Protein AF-A0A173XZW8-F1 (afdb_monomer_lite)

Sequence (93 aa):
MGFMNVPNGDVIAFDMKESEINPSVVYLSHDDGEGHGYILGKDFNTYLEQLLLVGACGNEDWQMLPFCLDAQSGIVSDCENAKEYRKLIGLQI

pLDDT: mean 96.54, std 2.74, range [82.88, 98.69]

Organism: NCBI:txid360807

Structure (mmCIF, N/CA/C/O backbone):
data_AF-A0A173XZW8-F1
#
_entry.id   AF-A0A173XZW8-F1
#
loop_
_atom_site.group_PDB
_atom_site.id
_atom_site.type_symbol
_atom_site.label_atom_id
_atom_site.label_alt_id
_atom_site.label_comp_id
_atom_site.label_asym_id
_atom_site.label_entity_id
_atom_site.label_seq_id
_atom_site.pdbx_PDB_ins_code
_atom_site.Cartn_x
_atom_site.Cartn_y
_atom_site.Cartn_z
_atom_site.occupancy
_atom_site.B_iso_or_equiv
_atom_site.auth_seq_id
_atom_site.auth_comp_id
_atom_site.auth_asym_id
_atom_site.auth_atom_id
_atom_site.pdbx_PDB_model_num
ATOM 1 N N . MET A 1 1 ? 15.210 -1.707 -9.223 1.00 89.75 1 MET A N 1
ATOM 2 C CA . MET A 1 1 ? 15.786 -3.032 -8.888 1.00 89.75 1 MET A CA 1
ATOM 3 C C . MET A 1 1 ? 14.788 -3.792 -8.029 1.00 89.75 1 MET A C 1
ATOM 5 O O . MET A 1 1 ? 14.484 -3.312 -6.947 1.00 89.75 1 MET A O 1
ATOM 9 N N . GLY A 1 2 ? 14.254 -4.921 -8.503 1.00 94.62 2 GLY A N 1
ATOM 10 C CA . GLY A 1 2 ? 13.345 -5.755 -7.704 1.00 94.62 2 GLY A CA 1
ATOM 11 C C . GLY A 1 2 ? 14.069 -6.416 -6.533 1.00 94.62 2 GLY A C 1
ATOM 12 O O . GLY A 1 2 ? 15.183 -6.904 -6.720 1.00 94.62 2 GLY A O 1
ATOM 13 N N . PHE A 1 3 ? 13.461 -6.416 -5.345 1.00 96.12 3 PHE A N 1
ATOM 14 C CA . PHE A 1 3 ? 14.048 -7.047 -4.154 1.00 96.12 3 PHE A CA 1
ATOM 15 C C . PHE A 1 3 ? 13.097 -8.000 -3.422 1.00 96.12 3 PHE A C 1
ATOM 17 O O . PHE A 1 3 ? 13.561 -8.820 -2.632 1.00 96.12 3 PHE A O 1
ATOM 24 N N . MET A 1 4 ? 11.789 -7.929 -3.681 1.00 97.00 4 MET A N 1
ATOM 25 C CA . MET A 1 4 ? 10.807 -8.851 -3.114 1.00 97.00 4 MET A CA 1
ATOM 26 C C . MET A 1 4 ? 9.811 -9.271 -4.191 1.00 97.00 4 MET A C 1
ATOM 28 O O . MET A 1 4 ? 9.167 -8.428 -4.811 1.00 97.00 4 MET A O 1
ATOM 32 N N . ASN A 1 5 ? 9.688 -10.582 -4.391 1.00 96.94 5 ASN A N 1
ATOM 33 C CA . ASN A 1 5 ? 8.680 -11.156 -5.275 1.00 96.94 5 ASN A CA 1
ATOM 34 C C . ASN A 1 5 ? 7.344 -11.252 -4.538 1.00 96.94 5 ASN A C 1
ATOM 36 O O . ASN A 1 5 ? 7.294 -11.686 -3.383 1.00 96.94 5 ASN A O 1
ATOM 40 N N . VAL A 1 6 ? 6.272 -10.901 -5.231 1.00 96.75 6 VAL A N 1
ATOM 41 C CA . VAL A 1 6 ? 4.893 -11.136 -4.818 1.00 96.75 6 VAL A CA 1
ATOM 42 C C . VAL A 1 6 ? 4.413 -12.425 -5.505 1.00 96.75 6 VAL A C 1
ATOM 44 O O . VAL A 1 6 ? 4.708 -12.625 -6.685 1.00 96.75 6 VAL A O 1
ATOM 47 N N . PRO A 1 7 ? 3.730 -13.356 -4.806 1.00 92.94 7 PRO A N 1
ATOM 48 C CA . PRO A 1 7 ? 3.388 -14.669 -5.369 1.00 92.94 7 PRO A CA 1
ATOM 49 C C . PRO A 1 7 ?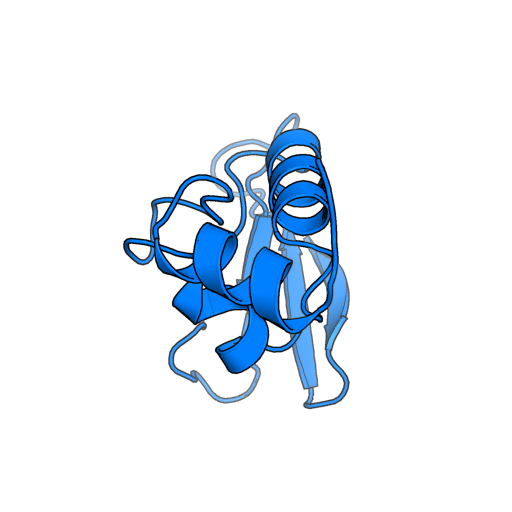 2.565 -14.641 -6.664 1.00 92.94 7 PRO A C 1
ATOM 51 O O . PRO A 1 7 ? 2.620 -15.601 -7.432 1.00 92.94 7 PRO A O 1
ATOM 54 N N . ASN A 1 8 ? 1.822 -13.560 -6.908 1.00 94.06 8 ASN A N 1
ATOM 55 C CA . ASN A 1 8 ? 1.018 -13.355 -8.112 1.00 94.06 8 ASN A CA 1
ATOM 56 C C . ASN A 1 8 ? 1.851 -12.989 -9.362 1.00 94.06 8 ASN A C 1
ATOM 58 O O . ASN A 1 8 ? 1.290 -12.933 -10.449 1.00 94.06 8 ASN A O 1
ATOM 62 N N . GLY A 1 9 ? 3.169 -12.792 -9.229 1.00 95.94 9 GLY A N 1
ATOM 63 C CA . GLY A 1 9 ? 4.063 -12.374 -10.315 1.00 95.94 9 GLY A CA 1
ATOM 64 C C . GLY A 1 9 ? 4.546 -10.927 -10.203 1.00 95.94 9 GLY A C 1
ATOM 65 O O . GLY A 1 9 ? 5.467 -10.549 -10.929 1.00 95.94 9 GLY A O 1
ATOM 66 N N . ASP A 1 10 ? 3.985 -10.150 -9.276 1.00 97.88 10 ASP A N 1
ATOM 67 C CA . ASP A 1 10 ? 4.360 -8.756 -9.058 1.00 97.88 10 ASP A CA 1
ATOM 68 C C . ASP A 1 10 ? 5.673 -8.644 -8.277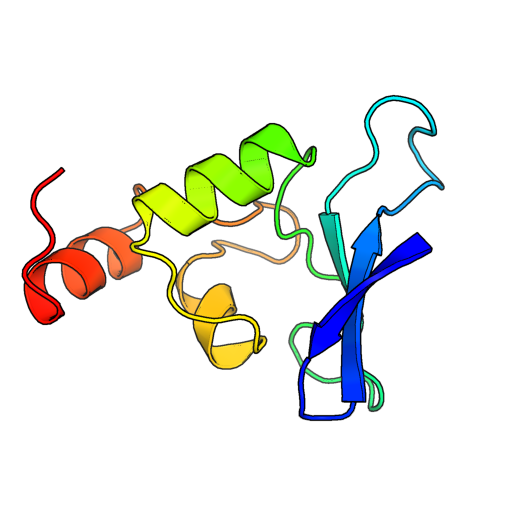 1.00 97.88 10 ASP A C 1
ATOM 70 O O . ASP A 1 10 ? 6.202 -9.608 -7.708 1.00 97.88 10 ASP A O 1
ATOM 74 N N . VAL A 1 11 ? 6.241 -7.443 -8.260 1.00 98.25 11 VAL A N 1
ATOM 75 C CA . VAL A 1 11 ? 7.543 -7.185 -7.652 1.00 98.25 11 VAL A CA 1
ATOM 76 C C . VAL A 1 11 ? 7.504 -5.887 -6.863 1.00 98.25 11 VAL A C 1
ATOM 78 O O . VAL A 1 11 ? 7.131 -4.839 -7.380 1.00 98.25 11 VAL A O 1
ATOM 81 N N . ILE A 1 12 ? 7.993 -5.930 -5.626 1.00 98.38 12 ILE A N 1
ATOM 82 C CA . ILE A 1 12 ? 8.361 -4.721 -4.891 1.00 98.38 12 ILE A CA 1
ATOM 83 C C . ILE A 1 12 ? 9.823 -4.403 -5.206 1.00 98.38 12 ILE A C 1
ATOM 85 O O . ILE A 1 12 ? 10.718 -5.258 -5.119 1.00 98.38 12 ILE A O 1
ATOM 89 N N . ALA A 1 13 ? 10.063 -3.164 -5.620 1.00 98.12 13 ALA A N 1
ATOM 90 C CA . ALA A 1 13 ? 11.326 -2.733 -6.189 1.00 98.12 13 ALA A CA 1
ATOM 91 C C . ALA A 1 13 ? 11.795 -1.396 -5.621 1.00 98.12 13 ALA A C 1
ATOM 93 O O . ALA A 1 13 ? 11.013 -0.591 -5.135 1.00 98.12 13 ALA A O 1
ATOM 94 N N . PHE A 1 14 ? 13.093 -1.147 -5.744 1.00 98.31 14 PHE A N 1
ATOM 95 C CA . PHE A 1 14 ? 13.670 0.183 -5.610 1.00 98.31 14 PHE A CA 1
ATOM 96 C C . PHE A 1 14 ? 13.570 0.940 -6.934 1.00 98.31 14 PHE A C 1
ATOM 98 O O . PHE A 1 14 ? 14.057 0.423 -7.954 1.00 98.31 14 PHE A O 1
ATOM 105 N N . ASP A 1 15 ? 13.004 2.147 -6.926 1.00 97.00 15 ASP A N 1
ATOM 106 C CA . ASP A 1 15 ? 13.111 3.068 -8.058 1.00 97.00 15 ASP A CA 1
ATOM 107 C C . ASP A 1 15 ? 14.410 3.873 -7.964 1.00 97.00 15 ASP A C 1
ATOM 109 O O . ASP A 1 15 ? 14.560 4.807 -7.179 1.00 97.00 15 ASP A O 1
ATOM 113 N N . MET A 1 16 ? 15.373 3.478 -8.792 1.00 94.81 16 MET A N 1
ATOM 114 C CA . MET A 1 16 ? 16.712 4.063 -8.823 1.00 94.81 16 MET A CA 1
ATOM 115 C C . MET A 1 16 ? 16.784 5.322 -9.698 1.00 94.81 16 MET A C 1
ATOM 117 O O . MET A 1 16 ? 17.851 5.921 -9.793 1.00 94.81 16 MET A O 1
ATOM 121 N N . LYS A 1 17 ? 15.695 5.710 -10.385 1.00 90.94 17 LYS A N 1
ATOM 122 C CA . LYS A 1 17 ? 15.718 6.833 -11.338 1.00 90.94 17 LYS A CA 1
ATOM 123 C C . LYS A 1 17 ? 15.992 8.169 -10.659 1.00 90.94 17 LYS A C 1
ATOM 125 O O . LYS A 1 17 ? 16.705 8.995 -11.221 1.00 90.94 17 LYS A O 1
ATOM 130 N N . GLU A 1 18 ? 15.416 8.382 -9.478 1.00 82.88 18 GLU A N 1
ATOM 131 C CA . GLU A 1 18 ? 15.546 9.647 -8.748 1.00 82.88 18 GLU A CA 1
ATOM 132 C C . GLU A 1 18 ? 16.749 9.662 -7.798 1.00 82.88 18 GLU A C 1
ATOM 134 O O . GLU A 1 18 ? 17.331 10.717 -7.549 1.00 82.88 18 GLU A O 1
ATOM 139 N N . SER A 1 19 ? 17.140 8.501 -7.264 1.00 90.81 19 SER A N 1
ATOM 140 C CA . SER A 1 19 ? 18.207 8.385 -6.270 1.00 90.81 19 SER A CA 1
ATOM 141 C C . SER A 1 19 ? 18.787 6.973 -6.245 1.00 90.81 19 SER A C 1
ATOM 143 O O . SER A 1 19 ? 18.067 6.007 -6.016 1.00 90.81 19 SER A O 1
ATOM 145 N N . GLU A 1 20 ? 20.105 6.844 -6.411 1.00 92.00 20 GLU A N 1
ATOM 146 C CA . GLU A 1 20 ? 20.792 5.551 -6.263 1.00 92.00 20 GLU A CA 1
ATOM 147 C C . GLU A 1 20 ? 21.150 5.220 -4.805 1.00 92.00 20 GLU A C 1
ATOM 149 O O . GLU A 1 20 ? 21.418 4.066 -4.476 1.00 92.00 20 GLU A O 1
ATOM 154 N N . ILE A 1 21 ? 21.171 6.227 -3.924 1.00 93.44 21 ILE A N 1
ATOM 155 C CA . ILE A 1 21 ? 21.614 6.082 -2.527 1.00 93.44 21 ILE A CA 1
ATOM 156 C C . ILE A 1 21 ? 20.425 5.808 -1.602 1.00 93.44 21 ILE A C 1
ATOM 158 O O . ILE A 1 21 ? 20.517 4.963 -0.719 1.00 93.44 21 ILE A O 1
ATOM 162 N N . ASN A 1 22 ? 19.31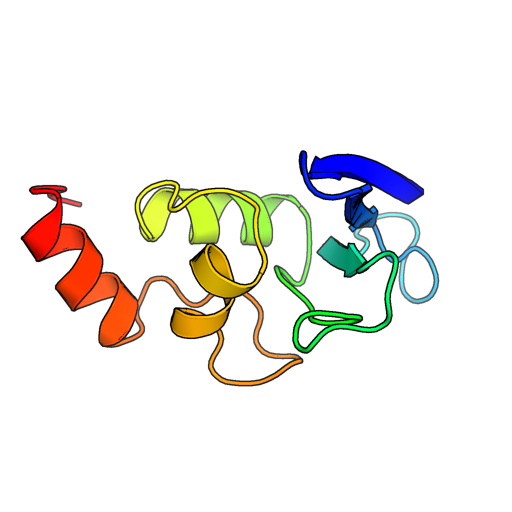4 6.513 -1.818 1.00 94.56 22 ASN A N 1
ATOM 163 C CA . ASN A 1 22 ? 18.059 6.360 -1.079 1.00 94.56 22 ASN A CA 1
ATOM 164 C C . ASN A 1 22 ? 16.898 6.312 -2.083 1.00 94.56 22 ASN A C 1
ATOM 166 O O . ASN A 1 22 ? 16.189 7.311 -2.223 1.00 94.56 22 ASN A O 1
ATOM 170 N N . PRO A 1 23 ? 16.767 5.217 -2.849 1.00 97.62 23 PRO A N 1
ATOM 171 C CA . PRO A 1 23 ? 15.663 5.039 -3.782 1.00 97.62 23 PRO A CA 1
ATOM 172 C C . PRO A 1 23 ? 14.340 4.862 -3.035 1.00 97.62 23 PRO A C 1
ATOM 174 O O . PRO A 1 23 ? 14.302 4.252 -1.960 1.00 97.62 23 PRO A O 1
ATOM 177 N N . SER A 1 24 ? 13.247 5.318 -3.644 1.00 98.12 24 SER A N 1
ATOM 178 C CA . SER A 1 24 ? 11.903 4.983 -3.178 1.00 98.12 24 SER A CA 1
ATOM 179 C C . SER A 1 24 ? 11.615 3.495 -3.383 1.00 98.12 24 SER A C 1
ATOM 181 O O . SER A 1 24 ? 12.204 2.827 -4.237 1.00 98.12 24 SER A O 1
ATOM 183 N N . VAL A 1 25 ? 10.710 2.959 -2.570 1.00 98.44 25 VAL A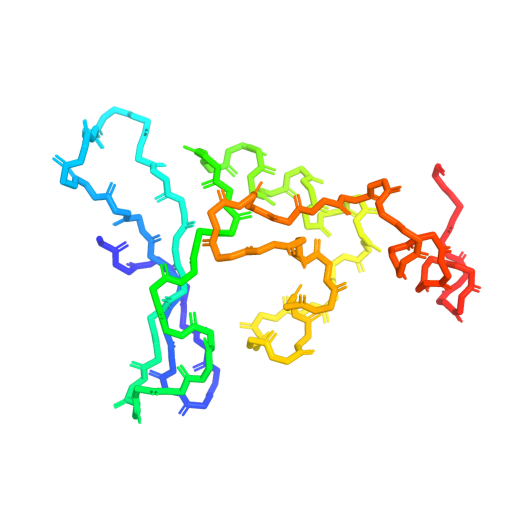 N 1
ATOM 184 C CA . VAL A 1 25 ? 10.165 1.612 -2.736 1.00 98.44 25 VAL A CA 1
ATOM 185 C C . VAL A 1 25 ? 8.863 1.722 -3.511 1.00 98.44 25 VAL A C 1
ATOM 187 O O . VAL A 1 25 ? 7.976 2.470 -3.102 1.00 98.44 25 VAL A O 1
ATOM 190 N N . VAL A 1 26 ? 8.739 0.969 -4.600 1.00 98.25 26 VAL A N 1
ATOM 191 C CA . VAL A 1 26 ? 7.586 0.991 -5.503 1.00 98.25 26 VAL A CA 1
ATOM 192 C C . VAL A 1 26 ? 7.024 -0.405 -5.737 1.00 98.25 26 VAL A C 1
ATOM 194 O O . VAL A 1 26 ? 7.754 -1.400 -5.676 1.00 98.25 26 VAL A O 1
ATOM 197 N N . TYR A 1 27 ? 5.731 -0.470 -6.032 1.00 98.31 27 TYR A N 1
ATOM 198 C CA . TYR A 1 27 ? 5.056 -1.684 -6.472 1.00 98.31 27 TYR A CA 1
ATOM 199 C C . TYR A 1 27 ? 5.061 -1.780 -8.000 1.00 98.31 27 TYR A C 1
ATOM 201 O O . TYR A 1 27 ? 4.732 -0.813 -8.684 1.00 98.31 27 TYR A O 1
ATOM 209 N N . LEU A 1 28 ? 5.430 -2.933 -8.553 1.00 97.94 28 LEU A N 1
ATOM 210 C CA . LEU A 1 28 ? 5.434 -3.198 -9.990 1.00 97.94 28 LEU A CA 1
ATOM 211 C C . LEU A 1 28 ? 4.565 -4.419 -10.265 1.00 97.94 28 LEU A C 1
ATOM 213 O O . LEU A 1 28 ? 4.991 -5.542 -9.992 1.00 97.94 28 LEU A O 1
ATOM 217 N N . SER A 1 29 ? 3.371 -4.200 -10.815 1.00 97.12 29 SER A N 1
ATOM 218 C CA . SER A 1 29 ? 2.530 -5.313 -11.254 1.00 97.12 29 SER A CA 1
ATOM 219 C C . SER A 1 29 ? 2.984 -5.867 -12.608 1.00 97.12 29 SER A C 1
ATOM 221 O O . SER A 1 29 ? 3.481 -5.123 -13.459 1.00 97.12 29 SER A O 1
ATOM 223 N N . HIS A 1 30 ? 2.829 -7.177 -12.787 1.00 96.00 30 HIS A N 1
ATOM 224 C CA . HIS A 1 30 ? 3.142 -7.903 -14.016 1.00 96.00 30 HIS A CA 1
ATOM 225 C C . HIS A 1 30 ? 2.108 -7.693 -15.136 1.00 96.00 30 HIS A C 1
ATOM 227 O O . HIS A 1 30 ? 2.403 -7.991 -16.295 1.00 96.00 30 HIS A O 1
ATOM 233 N N . ASP A 1 31 ? 0.914 -7.207 -14.794 1.00 94.88 31 ASP A N 1
ATOM 234 C CA . ASP A 1 31 ? -0.256 -7.063 -15.664 1.00 94.88 31 ASP A CA 1
ATOM 235 C C . ASP A 1 31 ? -0.852 -5.640 -15.673 1.00 94.88 31 ASP A C 1
ATOM 237 O O . ASP A 1 31 ? -1.986 -5.451 -16.110 1.00 94.88 31 ASP A O 1
ATOM 241 N N . ASP A 1 32 ? -0.078 -4.640 -15.234 1.00 92.25 32 ASP A N 1
ATOM 242 C CA . ASP A 1 32 ? -0.477 -3.227 -15.120 1.00 92.25 32 ASP A CA 1
ATOM 243 C C . ASP A 1 32 ? -1.732 -2.995 -14.237 1.00 92.25 32 ASP A C 1
ATOM 245 O O . ASP A 1 32 ? -2.590 -2.161 -14.540 1.00 92.25 32 ASP A O 1
ATOM 249 N N . GLY A 1 33 ? -1.840 -3.734 -13.127 1.00 91.25 33 GLY A N 1
ATOM 250 C CA . GLY A 1 33 ? -2.876 -3.602 -12.097 1.00 91.25 33 GLY A CA 1
ATOM 251 C C . GLY A 1 33 ? -2.861 -2.261 -11.346 1.00 91.25 33 GLY A C 1
ATOM 252 O O . GLY A 1 33 ? -1.961 -1.439 -11.517 1.00 91.25 33 GLY A O 1
ATOM 253 N N . GLU A 1 34 ? -3.862 -2.028 -10.487 1.00 94.38 34 GLU A N 1
ATOM 254 C CA . GLU A 1 34 ? -4.088 -0.728 -9.823 1.00 94.38 34 GLU A CA 1
ATOM 255 C C . GLU A 1 34 ? -2.863 -0.234 -9.044 1.00 94.38 34 GLU A C 1
ATOM 257 O O . GLU A 1 34 ? -2.528 0.947 -9.115 1.00 94.38 34 GLU A O 1
ATOM 262 N N . GLY A 1 35 ? -2.158 -1.133 -8.350 1.00 95.69 35 GLY A N 1
ATOM 263 C CA . GLY A 1 35 ? -0.955 -0.780 -7.601 1.00 95.69 35 GLY A CA 1
ATOM 264 C C . GLY A 1 35 ? 0.276 -0.489 -8.461 1.00 95.69 35 GLY A C 1
ATOM 265 O O . GLY A 1 35 ? 1.300 -0.075 -7.916 1.00 95.69 35 GLY A O 1
ATOM 266 N N . HIS A 1 36 ? 0.242 -0.707 -9.779 1.00 97.69 36 HIS A N 1
ATOM 267 C CA . HIS A 1 36 ? 1.424 -0.548 -10.622 1.00 97.69 36 HIS A CA 1
ATOM 268 C C . HIS A 1 36 ? 1.970 0.890 -10.560 1.00 97.69 36 HIS A C 1
ATOM 270 O O . HIS A 1 36 ? 1.289 1.865 -10.870 1.00 97.69 36 HIS A O 1
ATOM 276 N N . GLY A 1 37 ? 3.239 1.020 -10.169 1.00 97.00 37 GLY A N 1
ATOM 277 C CA . GLY A 1 37 ? 3.937 2.297 -10.038 1.00 97.00 37 GLY A CA 1
ATOM 278 C C . GLY A 1 37 ? 3.664 3.055 -8.735 1.00 97.00 37 GLY A C 1
ATOM 279 O O . GLY A 1 37 ? 4.217 4.141 -8.561 1.00 97.00 37 GLY A O 1
ATOM 280 N N . TYR A 1 38 ? 2.861 2.515 -7.810 1.00 98.25 38 TYR A N 1
ATOM 281 C CA . TYR A 1 38 ? 2.646 3.150 -6.507 1.00 98.25 38 TYR A CA 1
ATOM 282 C C . TYR A 1 38 ? 3.948 3.222 -5.717 1.00 98.25 38 TYR A C 1
ATOM 284 O O . TYR A 1 38 ? 4.671 2.229 -5.598 1.00 98.25 38 TYR A O 1
ATOM 292 N N . ILE A 1 39 ? 4.205 4.377 -5.106 1.00 98.25 39 ILE A N 1
ATOM 293 C CA . ILE A 1 39 ? 5.230 4.513 -4.076 1.00 98.25 39 ILE A CA 1
ATOM 294 C C . ILE A 1 39 ? 4.673 3.902 -2.791 1.00 98.25 39 ILE A C 1
ATOM 296 O O . ILE A 1 39 ? 3.633 4.323 -2.292 1.00 98.25 39 ILE A O 1
ATOM 300 N N . LEU A 1 40 ? 5.382 2.920 -2.241 1.00 98.50 40 LEU A N 1
ATOM 301 C CA . LEU A 1 40 ? 5.080 2.287 -0.954 1.00 98.50 40 LEU A CA 1
ATOM 302 C C . LEU A 1 40 ? 5.852 2.947 0.196 1.00 98.50 40 LEU A C 1
ATOM 304 O O . LEU A 1 40 ? 5.407 2.940 1.341 1.00 98.50 40 LEU A O 1
ATOM 308 N N . GLY A 1 41 ? 6.992 3.569 -0.104 1.00 98.06 41 GLY A N 1
ATOM 309 C CA . GLY A 1 41 ? 7.722 4.423 0.825 1.00 98.06 41 GLY A CA 1
ATOM 310 C C . GLY A 1 41 ? 8.786 5.241 0.106 1.00 98.06 41 GLY A C 1
ATOM 311 O O . GLY A 1 41 ? 9.377 4.789 -0.871 1.00 98.06 41 GLY A O 1
ATOM 312 N N . LYS A 1 42 ? 9.051 6.453 0.599 1.00 97.19 42 LYS A N 1
ATOM 313 C CA . LYS A 1 42 ? 10.054 7.366 0.015 1.00 97.19 42 LYS A CA 1
ATOM 314 C C . LYS A 1 42 ? 11.490 6.822 0.057 1.00 97.19 42 LYS A C 1
ATOM 316 O O . LYS A 1 42 ? 12.337 7.273 -0.700 1.00 97.19 42 LYS A O 1
ATOM 321 N N . ASP A 1 43 ? 11.746 5.878 0.957 1.00 97.56 43 ASP A N 1
ATOM 322 C CA . ASP A 1 43 ? 12.986 5.125 1.106 1.00 97.56 43 ASP A CA 1
ATOM 323 C C . ASP A 1 43 ? 12.681 3.771 1.776 1.00 97.56 43 ASP A C 1
ATOM 325 O O . ASP A 1 43 ? 11.568 3.543 2.268 1.00 97.56 43 ASP A O 1
ATOM 329 N N . PHE A 1 44 ? 13.661 2.862 1.793 1.00 97.56 44 PHE A N 1
ATOM 330 C CA . PHE A 1 44 ? 13.489 1.521 2.365 1.00 97.56 44 PHE A CA 1
ATOM 331 C C . PHE A 1 44 ? 13.090 1.538 3.844 1.00 97.56 44 PHE A C 1
ATOM 333 O O . PHE A 1 44 ? 12.227 0.765 4.258 1.00 97.56 44 PHE A O 1
ATOM 340 N N . ASN A 1 45 ? 13.706 2.422 4.635 1.00 97.94 45 ASN A N 1
ATOM 341 C CA . ASN A 1 45 ? 13.455 2.500 6.072 1.00 97.94 45 ASN A CA 1
ATOM 342 C C . ASN A 1 45 ? 12.020 2.950 6.341 1.00 97.94 45 ASN A C 1
ATOM 344 O O . ASN 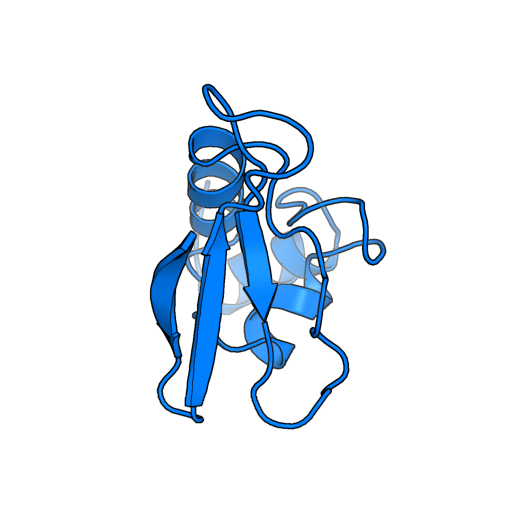A 1 45 ? 11.324 2.324 7.132 1.00 97.94 45 ASN A O 1
ATOM 348 N N . THR A 1 46 ? 11.563 3.981 5.629 1.00 98.25 46 THR A N 1
ATOM 349 C CA . THR A 1 46 ? 10.197 4.496 5.724 1.00 98.25 46 THR A CA 1
ATOM 350 C C . THR A 1 46 ? 9.190 3.437 5.285 1.00 98.25 46 THR A C 1
ATOM 352 O O . THR A 1 46 ? 8.214 3.215 5.990 1.00 98.25 46 THR A O 1
ATOM 355 N N . TYR A 1 47 ? 9.425 2.748 4.161 1.00 98.38 47 TYR A N 1
ATOM 356 C CA . TYR A 1 47 ? 8.563 1.648 3.711 1.00 98.38 47 TYR A CA 1
ATOM 357 C C . TYR A 1 47 ? 8.423 0.561 4.785 1.00 98.38 47 TYR A C 1
ATOM 359 O O . TYR A 1 47 ? 7.308 0.198 5.159 1.00 98.38 47 TYR A O 1
ATOM 367 N N . LEU A 1 48 ? 9.550 0.068 5.306 1.00 98.31 48 LEU A N 1
ATOM 368 C CA . LEU A 1 48 ? 9.553 -1.010 6.286 1.00 98.31 48 LEU A CA 1
ATOM 369 C C . LEU A 1 48 ? 8.903 -0.573 7.605 1.00 98.31 48 LEU A C 1
ATOM 371 O O . LEU A 1 48 ? 8.082 -1.306 8.148 1.00 98.31 48 LEU A O 1
ATOM 375 N N . GLU A 1 49 ? 9.228 0.620 8.107 1.00 98.50 49 GLU A N 1
ATOM 376 C CA . GLU A 1 49 ? 8.634 1.168 9.328 1.00 98.50 49 GLU A CA 1
ATOM 377 C C . GLU A 1 49 ? 7.116 1.321 9.191 1.00 98.50 49 GLU A C 1
ATOM 379 O O . GLU A 1 49 ? 6.372 0.822 10.033 1.00 98.50 49 GLU A O 1
ATOM 384 N N . GLN A 1 50 ? 6.636 1.942 8.110 1.00 98.62 50 GLN A N 1
ATOM 385 C CA . GLN A 1 50 ? 5.202 2.149 7.896 1.00 98.62 50 GLN A CA 1
ATOM 386 C C . GLN A 1 50 ? 4.454 0.823 7.726 1.00 98.62 50 GLN A C 1
ATOM 388 O O . GLN A 1 50 ? 3.393 0.644 8.324 1.00 98.62 50 GLN A O 1
ATOM 393 N N . LEU A 1 51 ? 5.018 -0.138 6.987 1.00 98.31 51 LEU A N 1
ATOM 394 C CA . LEU A 1 51 ? 4.436 -1.472 6.834 1.00 98.31 51 LEU A CA 1
ATOM 395 C C . LEU A 1 51 ? 4.327 -2.206 8.182 1.00 98.31 51 LEU A C 1
ATOM 397 O O . LEU A 1 51 ? 3.296 -2.813 8.483 1.00 98.31 51 LEU A O 1
ATOM 401 N N . LEU A 1 52 ? 5.364 -2.130 9.021 1.00 98.00 52 LEU A N 1
ATOM 402 C CA . LEU A 1 52 ? 5.352 -2.723 10.361 1.00 98.00 52 LEU A CA 1
ATOM 403 C C . LEU A 1 52 ? 4.332 -2.038 11.277 1.00 98.00 52 LEU A C 1
ATOM 405 O O . LEU A 1 52 ? 3.602 -2.728 11.985 1.00 98.00 52 LEU A O 1
ATOM 409 N N . LEU A 1 53 ? 4.230 -0.707 11.222 1.00 98.44 53 LEU A N 1
ATOM 410 C CA . LEU A 1 53 ? 3.257 0.064 11.999 1.00 98.44 53 LEU A CA 1
ATOM 411 C C . LEU A 1 53 ? 1.810 -0.159 11.532 1.00 98.44 53 LEU A C 1
ATOM 413 O O . LEU A 1 53 ? 0.882 -0.039 12.327 1.00 98.44 53 LEU A O 1
ATOM 417 N N . VAL A 1 54 ? 1.565 -0.513 10.270 1.00 98.38 54 VAL A N 1
ATOM 418 C CA . VAL A 1 54 ? 0.242 -1.013 9.849 1.00 98.38 54 VAL A CA 1
ATOM 419 C C . VAL A 1 54 ? -0.055 -2.367 10.505 1.00 98.38 54 VAL A C 1
ATOM 421 O O . VAL A 1 54 ? -1.189 -2.625 10.896 1.00 98.38 54 VAL A O 1
ATOM 424 N N . GLY A 1 55 ? 0.963 -3.209 10.680 1.00 97.94 55 GLY A N 1
ATOM 425 C CA . GLY A 1 55 ? 0.838 -4.566 11.213 1.00 97.94 55 GLY A CA 1
ATOM 426 C C . GLY A 1 55 ? 1.222 -5.644 10.205 1.00 97.94 55 GLY A C 1
ATOM 427 O O . GLY A 1 55 ? 0.652 -6.730 10.241 1.00 97.94 55 GLY A O 1
ATOM 428 N N . ALA A 1 56 ? 2.154 -5.332 9.294 1.00 96.56 56 ALA A N 1
ATOM 429 C CA . ALA A 1 56 ? 2.659 -6.235 8.262 1.00 96.56 56 ALA A CA 1
ATOM 430 C C . ALA A 1 56 ? 1.521 -6.900 7.464 1.00 96.56 56 ALA A C 1
ATOM 432 O O . ALA A 1 56 ? 1.395 -8.122 7.433 1.00 96.56 56 ALA A O 1
ATOM 433 N N . CYS A 1 57 ? 0.675 -6.074 6.837 1.00 96.44 57 CYS A N 1
ATOM 434 C CA . CYS A 1 57 ? -0.575 -6.482 6.179 1.00 96.44 57 CYS A CA 1
ATOM 435 C C . CYS A 1 57 ? -0.423 -7.431 4.975 1.00 96.44 57 CYS A C 1
ATOM 437 O O . CYS A 1 57 ? -1.430 -7.921 4.471 1.00 96.44 57 CYS A O 1
ATOM 439 N N . GLY A 1 58 ? 0.803 -7.709 4.537 1.00 95.94 58 GLY A N 1
ATOM 440 C CA . GLY A 1 58 ? 1.116 -8.542 3.380 1.00 95.94 58 GLY A CA 1
ATOM 441 C C . GLY A 1 58 ? 1.898 -7.758 2.331 1.00 95.94 58 GLY A C 1
ATOM 442 O O . GLY A 1 58 ? 2.449 -6.700 2.633 1.00 95.94 58 GLY A O 1
ATOM 443 N N . ASN A 1 59 ? 1.997 -8.307 1.122 1.00 95.31 59 ASN A N 1
ATOM 444 C CA . ASN A 1 59 ? 2.803 -7.747 0.036 1.00 95.31 59 ASN A CA 1
ATOM 445 C C . ASN A 1 59 ? 2.084 -7.707 -1.320 1.00 95.31 59 ASN A C 1
ATOM 447 O O . ASN A 1 59 ? 2.718 -7.345 -2.307 1.00 95.31 59 ASN A O 1
ATOM 451 N N . GLU A 1 60 ? 0.796 -8.050 -1.388 1.00 96.44 60 GLU A N 1
ATOM 452 C CA . GLU A 1 60 ? -0.044 -7.775 -2.561 1.00 96.44 60 GLU A CA 1
ATOM 453 C C . GLU A 1 60 ? -0.575 -6.335 -2.524 1.00 96.44 60 GLU A C 1
ATOM 455 O O . GLU A 1 60 ? -0.726 -5.739 -1.453 1.00 96.44 60 GLU A O 1
ATOM 460 N N . ASP A 1 61 ? -0.851 -5.753 -3.691 1.00 95.75 61 ASP A N 1
ATOM 461 C CA . ASP A 1 61 ? -1.321 -4.371 -3.795 1.00 95.75 61 ASP A CA 1
ATOM 462 C C . ASP A 1 61 ? -2.610 -4.144 -3.000 1.00 95.75 61 ASP A C 1
ATOM 464 O O . ASP A 1 61 ? -2.641 -3.276 -2.134 1.00 95.75 61 ASP A O 1
ATOM 468 N N . TRP A 1 62 ? -3.635 -4.975 -3.169 1.00 95.88 62 TRP A N 1
ATOM 469 C CA . TRP A 1 62 ? -4.905 -4.852 -2.450 1.00 95.88 62 TRP A CA 1
ATOM 470 C C . TRP A 1 62 ? -4.760 -4.963 -0.924 1.00 95.88 62 TRP A C 1
ATOM 472 O O . TRP A 1 62 ? -5.640 -4.507 -0.192 1.00 95.88 62 TRP A O 1
ATOM 482 N N . GLN A 1 63 ? -3.657 -5.532 -0.425 1.00 97.12 63 GLN A N 1
ATOM 483 C CA . GLN A 1 63 ? -3.337 -5.551 1.003 1.00 97.12 63 GLN A CA 1
ATOM 484 C C . GLN A 1 63 ? -2.707 -4.239 1.475 1.00 97.12 63 GLN A C 1
ATOM 486 O O . GLN A 1 63 ? -2.883 -3.869 2.631 1.00 97.12 63 GLN A O 1
ATOM 491 N N . MET A 1 64 ? -1.953 -3.545 0.619 1.00 97.75 64 MET A N 1
ATOM 492 C CA . MET A 1 64 ? -1.202 -2.334 0.971 1.00 97.75 64 MET A CA 1
ATOM 493 C C . MET A 1 64 ? -1.937 -1.041 0.597 1.00 97.75 64 MET A C 1
ATOM 495 O O . MET A 1 64 ? -1.938 -0.094 1.382 1.00 97.75 64 MET A O 1
ATOM 499 N N . LEU A 1 65 ? -2.598 -1.005 -0.565 1.00 97.81 65 LEU A N 1
ATOM 500 C CA . LEU A 1 65 ? -3.291 0.162 -1.117 1.00 97.81 65 LEU A CA 1
ATOM 501 C C . LEU A 1 65 ? -4.332 0.795 -0.184 1.00 97.81 65 LEU A C 1
ATOM 503 O O . LEU A 1 65 ? -4.399 2.023 -0.162 1.00 97.81 65 LEU A O 1
ATOM 507 N N . PRO A 1 66 ? -5.087 0.048 0.650 1.00 98.25 66 PRO A N 1
ATOM 508 C CA . PRO A 1 66 ? -5.983 0.661 1.631 1.00 98.25 66 PRO A CA 1
ATOM 509 C C . PRO A 1 66 ? -5.280 1.597 2.627 1.00 98.25 66 PRO A C 1
ATOM 511 O O . PRO A 1 66 ? -5.948 2.388 3.291 1.00 98.25 66 PRO A O 1
ATOM 514 N N . PHE A 1 67 ? -3.956 1.503 2.758 1.00 98.50 67 PHE A N 1
ATOM 515 C CA . PHE A 1 67 ? -3.144 2.318 3.658 1.00 98.50 67 PHE A CA 1
ATOM 516 C C . PHE A 1 67 ? -2.353 3.413 2.929 1.00 98.50 67 PHE A C 1
ATOM 518 O O . PHE A 1 67 ? -1.614 4.151 3.579 1.00 98.50 67 PHE A O 1
ATOM 525 N N . CYS A 1 68 ? -2.514 3.546 1.612 1.00 98.25 68 CYS A N 1
ATOM 526 C CA . CYS A 1 68 ? -1.984 4.651 0.817 1.00 98.25 68 CYS A CA 1
ATOM 527 C C . CYS A 1 68 ? -3.092 5.695 0.608 1.00 98.25 68 CYS A C 1
ATOM 529 O O . CYS A 1 68 ? -4.231 5.346 0.304 1.00 98.25 68 CYS A O 1
ATOM 531 N N . LEU A 1 69 ? -2.782 6.983 0.775 1.00 97.50 69 LEU A N 1
ATOM 532 C CA . LEU A 1 69 ? -3.758 8.060 0.544 1.00 97.50 69 LEU A CA 1
ATOM 533 C C . LEU A 1 69 ? -3.893 8.387 -0.948 1.00 97.50 69 LEU A C 1
ATOM 535 O O . LEU A 1 69 ? -4.964 8.778 -1.407 1.00 97.50 69 LEU A O 1
ATOM 539 N N . ASP A 1 70 ? -2.800 8.212 -1.687 1.00 97.62 70 ASP A N 1
ATOM 540 C CA . ASP A 1 70 ? -2.710 8.308 -3.138 1.00 97.62 70 ASP A CA 1
ATOM 541 C C . ASP A 1 70 ? -1.487 7.507 -3.635 1.00 97.62 70 ASP A C 1
ATOM 543 O O . ASP A 1 70 ? -0.788 6.861 -2.850 1.00 97.62 70 ASP A O 1
ATOM 547 N N . ALA A 1 71 ? -1.219 7.534 -4.943 1.00 97.56 71 ALA A N 1
ATOM 548 C CA . ALA A 1 71 ? -0.121 6.783 -5.558 1.00 97.56 71 ALA A CA 1
ATOM 549 C C . ALA A 1 71 ? 1.292 7.246 -5.156 1.00 97.56 71 ALA A C 1
ATOM 551 O O . ALA A 1 71 ? 2.270 6.565 -5.467 1.00 97.56 71 ALA A O 1
ATOM 552 N N . GLN A 1 72 ? 1.423 8.410 -4.521 1.00 97.44 72 GLN A N 1
ATOM 553 C CA . GLN A 1 72 ? 2.699 9.052 -4.201 1.00 97.44 72 GLN A CA 1
ATOM 554 C C . GLN A 1 72 ? 2.944 9.156 -2.689 1.00 97.44 72 GLN A C 1
ATOM 556 O O . GLN A 1 72 ? 4.079 9.377 -2.269 1.00 97.44 72 GLN A O 1
ATOM 561 N N . SER A 1 73 ? 1.910 8.984 -1.860 1.00 96.19 73 SER A N 1
ATOM 562 C CA . SER A 1 73 ? 1.992 9.174 -0.410 1.00 96.19 73 SER A CA 1
ATOM 563 C C . SER A 1 73 ? 2.917 8.185 0.304 1.00 96.19 73 SER A C 1
ATOM 565 O O . SER A 1 73 ? 3.401 8.488 1.395 1.00 96.19 73 SER A O 1
ATOM 567 N N . GLY A 1 74 ? 3.140 6.997 -0.267 1.00 98.12 74 GLY A N 1
ATOM 568 C CA . GLY A 1 74 ? 3.622 5.854 0.505 1.00 98.12 74 GLY A CA 1
ATOM 569 C C . GLY A 1 74 ? 2.522 5.248 1.377 1.00 98.12 74 GLY A C 1
ATOM 570 O O . GLY A 1 74 ? 1.405 5.771 1.454 1.00 98.12 74 GLY A O 1
ATOM 571 N N . ILE A 1 75 ? 2.866 4.165 2.073 1.00 98.69 75 ILE A N 1
ATOM 572 C CA . ILE A 1 75 ? 2.042 3.590 3.139 1.00 98.69 75 ILE A CA 1
ATOM 573 C C . ILE A 1 75 ? 1.989 4.579 4.311 1.00 98.69 75 ILE A C 1
ATOM 575 O O . ILE A 1 75 ? 3.019 5.070 4.772 1.00 98.69 75 ILE A O 1
ATOM 579 N N . VAL A 1 76 ? 0.787 4.839 4.826 1.00 98.56 76 VAL A N 1
ATOM 580 C CA . VAL A 1 76 ? 0.527 5.763 5.934 1.00 98.56 76 VAL A CA 1
ATOM 581 C C . VAL A 1 76 ? -0.085 5.000 7.105 1.00 98.56 76 VAL A C 1
ATOM 583 O O . VAL A 1 76 ? -1.296 4.805 7.198 1.00 98.56 76 VAL A O 1
ATOM 586 N N . SER A 1 77 ? 0.751 4.600 8.058 1.00 98.12 77 SER A N 1
ATOM 587 C CA . SER A 1 77 ? 0.327 3.824 9.233 1.00 98.12 77 SER A CA 1
ATOM 588 C C . SER A 1 77 ? -0.586 4.577 10.213 1.00 98.12 77 SER A C 1
ATOM 590 O O . SER A 1 77 ? -1.230 3.945 11.056 1.00 98.12 77 SER A O 1
ATOM 592 N N . ASP A 1 78 ? -0.687 5.905 10.104 1.00 97.69 78 ASP A N 1
ATOM 593 C CA . ASP A 1 78 ? -1.600 6.727 10.912 1.00 97.69 78 ASP A CA 1
ATOM 594 C C . ASP A 1 78 ? -2.943 7.031 10.215 1.00 97.69 78 ASP A C 1
ATOM 596 O O . ASP A 1 78 ? -3.799 7.717 10.780 1.00 97.69 78 ASP A O 1
ATOM 600 N N . CYS A 1 79 ? -3.178 6.512 9.002 1.00 98.19 79 CYS A N 1
ATOM 601 C CA . CYS A 1 79 ? -4.481 6.659 8.354 1.00 98.19 79 CYS A CA 1
ATOM 602 C C . CYS A 1 79 ? -5.582 5.894 9.115 1.00 98.19 79 CYS A C 1
ATOM 604 O O . CYS A 1 79 ? -5.311 4.973 9.893 1.00 98.19 79 CYS A O 1
ATOM 606 N N . GLU A 1 80 ? -6.842 6.265 8.878 1.00 98.31 80 GLU A N 1
ATOM 607 C CA . GLU A 1 80 ? -7.986 5.650 9.565 1.00 98.31 80 GLU A CA 1
ATOM 608 C C . GLU A 1 80 ? -8.059 4.138 9.315 1.00 98.31 80 GLU A C 1
ATOM 610 O O . GLU A 1 80 ? -8.235 3.357 10.248 1.00 98.31 80 GLU A O 1
ATOM 615 N N . ASN A 1 81 ? -7.801 3.705 8.077 1.00 98.31 81 ASN A N 1
ATOM 616 C CA . ASN A 1 81 ? -7.799 2.288 7.723 1.00 98.31 81 ASN A CA 1
ATOM 617 C C . ASN A 1 81 ? -6.748 1.498 8.511 1.00 98.31 81 ASN A C 1
ATOM 619 O O . ASN A 1 81 ? -7.034 0.396 8.969 1.00 98.31 81 ASN A O 1
ATOM 623 N N . ALA A 1 82 ? -5.549 2.052 8.717 1.00 98.25 82 ALA A N 1
ATOM 624 C CA . ALA A 1 82 ? -4.497 1.385 9.482 1.00 98.25 82 ALA A CA 1
ATOM 625 C C . ALA A 1 82 ? -4.867 1.274 10.970 1.00 98.25 82 ALA A C 1
ATOM 627 O O . ALA A 1 82 ? -4.645 0.236 11.594 1.00 98.25 82 ALA A O 1
ATOM 628 N N . LYS A 1 83 ? -5.489 2.318 11.533 1.00 98.06 83 LYS A N 1
ATOM 629 C CA . LYS A 1 83 ? -6.010 2.313 12.909 1.00 98.06 83 LYS A CA 1
ATOM 630 C C . LYS A 1 83 ? -7.082 1.240 13.099 1.00 98.06 83 LYS A C 1
ATOM 632 O O . LYS A 1 83 ? -7.028 0.501 14.081 1.00 98.06 83 LYS A O 1
ATOM 637 N N . GLU A 1 84 ? -8.022 1.125 12.164 1.00 98.25 84 GLU A N 1
ATOM 638 C CA . GLU A 1 84 ? -9.054 0.085 12.194 1.00 98.25 84 GLU A CA 1
ATOM 639 C C . GLU A 1 84 ? -8.469 -1.315 11.975 1.00 98.25 84 GLU A C 1
ATOM 641 O O . GLU A 1 84 ? -8.785 -2.238 12.725 1.00 98.25 84 GLU A O 1
ATOM 646 N N . TYR A 1 85 ? -7.540 -1.476 11.030 1.00 98.12 85 TYR A N 1
ATOM 647 C CA . TYR A 1 85 ? -6.869 -2.752 10.783 1.00 98.12 85 TYR A CA 1
ATOM 648 C C . TYR A 1 85 ? -6.135 -3.267 12.026 1.00 98.12 85 TYR A C 1
ATOM 650 O O . TYR A 1 85 ? -6.322 -4.422 12.410 1.00 98.12 85 TYR A O 1
ATOM 658 N N . ARG A 1 86 ? -5.393 -2.401 12.734 1.00 98.25 86 ARG A N 1
ATOM 659 C CA . ARG A 1 86 ? -4.740 -2.761 14.004 1.00 98.25 86 ARG A CA 1
ATOM 660 C C . ARG A 1 86 ? -5.728 -3.255 15.060 1.00 98.25 86 ARG A C 1
ATOM 662 O O . ARG A 1 86 ? -5.451 -4.256 15.720 1.00 98.25 86 ARG A O 1
ATOM 669 N N . LYS A 1 87 ? -6.896 -2.611 15.194 1.00 97.81 87 LYS A N 1
ATOM 670 C CA . LYS A 1 87 ? -7.964 -3.074 16.101 1.00 97.81 87 LYS A CA 1
ATOM 671 C C . LYS A 1 87 ? -8.475 -4.457 15.697 1.00 97.81 87 LYS A C 1
ATOM 673 O O . LYS A 1 87 ? -8.641 -5.308 16.568 1.00 97.81 87 LYS A O 1
ATOM 678 N N . LEU A 1 88 ? -8.690 -4.688 14.399 1.00 97.38 88 LEU A N 1
ATOM 679 C CA . LEU A 1 88 ? -9.188 -5.962 13.867 1.00 97.38 88 LEU A CA 1
ATOM 680 C C . LEU A 1 88 ? -8.234 -7.130 14.142 1.00 97.38 88 LEU A C 1
ATOM 682 O O . LEU A 1 88 ? -8.694 -8.216 14.487 1.00 97.38 88 LEU A O 1
ATOM 686 N N . ILE A 1 89 ? -6.922 -6.910 14.029 1.00 97.06 89 ILE A N 1
ATOM 687 C CA . ILE A 1 89 ? -5.910 -7.952 14.274 1.00 97.06 89 ILE A CA 1
ATOM 688 C C . ILE A 1 89 ? -5.427 -8.014 15.733 1.00 97.06 89 ILE A C 1
ATOM 690 O O . ILE A 1 89 ? -4.610 -8.866 16.073 1.00 97.06 89 ILE A O 1
ATOM 694 N N . GLY A 1 90 ? -5.908 -7.119 16.602 1.00 97.12 90 GLY A N 1
ATOM 695 C CA . GLY A 1 90 ? -5.505 -7.053 18.009 1.00 97.12 90 GLY A CA 1
ATOM 696 C C . GLY A 1 90 ? -4.080 -6.533 18.245 1.00 97.12 90 GLY A C 1
ATOM 697 O O . GLY A 1 90 ? -3.488 -6.844 19.278 1.00 97.12 90 GLY A O 1
ATOM 698 N N . LEU A 1 91 ? -3.523 -5.749 17.315 1.00 96.06 91 LEU A N 1
ATOM 699 C CA . LEU A 1 91 ? -2.196 -5.143 17.451 1.00 96.06 91 LEU A CA 1
ATOM 700 C C . LEU A 1 91 ? -2.277 -3.852 18.282 1.00 96.06 91 LEU A C 1
ATOM 702 O O . LEU A 1 91 ? -2.982 -2.914 17.915 1.00 96.06 91 LEU A O 1
ATOM 706 N N . GLN A 1 92 ? -1.535 -3.801 19.391 1.00 90.12 92 GLN A N 1
ATOM 707 C CA . GLN A 1 92 ? -1.451 -2.639 20.283 1.00 90.12 92 GLN A CA 1
ATOM 708 C C . GLN A 1 92 ? -0.061 -2.007 20.186 1.00 90.12 92 GLN A C 1
ATOM 710 O O . GLN A 1 92 ? 0.899 -2.557 20.727 1.00 90.12 92 GLN A O 1
ATOM 715 N N . ILE A 1 93 ? 0.029 -0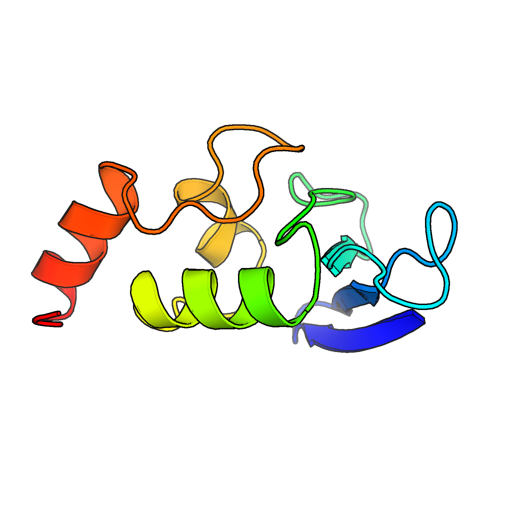.873 19.491 1.00 86.38 93 ILE A N 1
ATOM 716 C CA . ILE A 1 93 ? 1.235 -0.050 19.321 1.00 86.38 93 ILE A CA 1
ATOM 717 C C . ILE A 1 93 ? 0.869 1.432 19.308 1.00 86.38 93 ILE A C 1
ATOM 719 O O . ILE A 1 93 ? -0.296 1.739 18.957 1.00 86.38 93 ILE A O 1
#

Radius of gyration: 12.74 Å; chains: 1; bounding box: 31×24×36 Å

Foldseek 3Di:
DFDDADPQGKTWDFDPPVHVVFGFTAIPDPVPDPRHQAGQGRGPVRNVVLCVLLPVQDDDCVSQVVQAPDSHRHGHCPDPNSVVSCVVVVNDD

Secondary structure (DSSP, 8-state):
-EEEE-TTS-EEEEETTT-SSSPEEEEE-SS--TTTT-EEESSHHHHHHHHHHHT---SSHHHHGGGBSSSSS-B-TTSHHHHHHHHHHT---

InterPro domains:
  IPR037883 Knr4/Smi1-like domain superfamily [SSF160631] (3-52)